Protein AF-B8ITT0-F1 (afdb_monomer_lite)

Organism: Methylobacterium nodulans (strain LMG 21967 / CNCM I-2342 / ORS 2060) (NCBI:txid460265)

Structure (mmCIF, N/CA/C/O backbone):
data_AF-B8ITT0-F1
#
_entry.id   AF-B8ITT0-F1
#
loop_
_atom_site.group_PDB
_atom_site.id
_atom_site.type_symbol
_atom_site.label_atom_id
_atom_site.label_alt_id
_atom_site.label_comp_id
_atom_site.label_asym_id
_atom_site.label_entity_id
_atom_site.label_seq_id
_atom_site.pdbx_PDB_ins_code
_atom_site.Cartn_x
_atom_site.Cartn_y
_atom_site.Cartn_z
_atom_site.occupancy
_atom_site.B_iso_or_equiv
_atom_site.auth_seq_id
_atom_site.auth_comp_id
_atom_site.auth_asym_id
_atom_site.auth_atom_i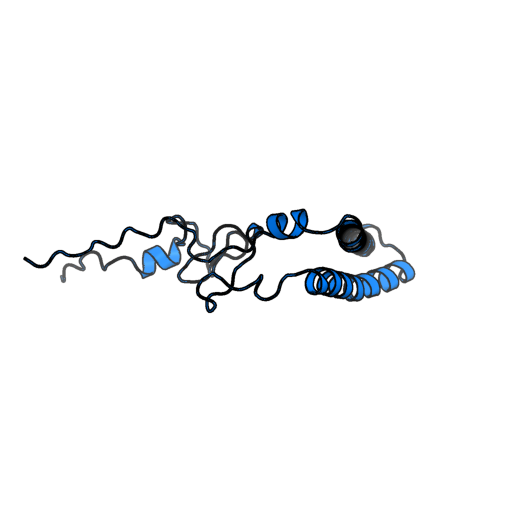d
_atom_site.pdbx_PDB_model_num
ATOM 1 N N . MET A 1 1 ? -27.520 -14.236 44.373 1.00 38.25 1 MET A N 1
ATOM 2 C CA . MET A 1 1 ? -27.948 -13.969 42.986 1.00 38.25 1 MET A CA 1
ATOM 3 C C . MET A 1 1 ? -26.777 -13.306 42.287 1.00 38.25 1 MET A C 1
ATOM 5 O O . MET A 1 1 ? -26.631 -12.097 42.361 1.00 38.25 1 MET A O 1
ATOM 9 N N . THR A 1 2 ? -25.863 -14.111 41.755 1.00 38.75 2 THR A N 1
ATOM 10 C CA . THR A 1 2 ? -24.715 -13.648 40.971 1.00 38.75 2 THR A CA 1
ATOM 11 C C . THR A 1 2 ? -25.172 -13.547 39.526 1.00 38.75 2 THR A C 1
ATOM 13 O O . THR A 1 2 ? -25.421 -14.562 38.886 1.00 38.75 2 THR A O 1
ATOM 16 N N . THR A 1 3 ? -25.374 -12.327 39.042 1.00 39.03 3 THR A N 1
ATOM 17 C CA . THR A 1 3 ? -25.569 -12.049 37.619 1.00 39.03 3 THR A CA 1
ATOM 18 C C . THR A 1 3 ? -24.252 -12.312 36.901 1.00 39.03 3 THR A C 1
ATOM 20 O O . THR A 1 3 ? -23.310 -11.532 37.024 1.00 39.03 3 THR A O 1
ATOM 23 N N . GLU A 1 4 ? -24.181 -13.435 36.189 1.00 41.62 4 GLU A N 1
ATOM 24 C CA . GLU A 1 4 ? -23.192 -13.653 35.140 1.00 41.62 4 GLU A CA 1
ATOM 25 C C . GLU A 1 4 ? -23.458 -12.629 34.036 1.00 41.62 4 GLU A C 1
ATOM 27 O O . GLU A 1 4 ? -24.452 -12.702 33.313 1.00 41.62 4 GLU A O 1
ATOM 32 N N . THR A 1 5 ? -22.580 -11.635 33.933 1.00 41.66 5 THR A N 1
ATOM 33 C CA . THR A 1 5 ? -22.490 -10.792 32.745 1.00 41.66 5 THR A CA 1
ATOM 34 C C . THR A 1 5 ? -21.985 -11.680 31.617 1.00 41.66 5 THR A C 1
ATOM 36 O O . THR A 1 5 ? -20.789 -11.936 31.498 1.00 41.66 5 THR A O 1
ATOM 39 N N . GLN A 1 6 ? -22.913 -12.193 30.816 1.00 40.72 6 GLN A N 1
ATOM 40 C CA . GLN A 1 6 ? -22.609 -12.857 29.560 1.00 40.72 6 GLN A CA 1
ATOM 41 C C . GLN A 1 6 ? -21.991 -11.794 28.644 1.00 40.72 6 GLN A C 1
ATOM 43 O O . GLN A 1 6 ? -22.682 -10.887 28.180 1.00 40.72 6 GLN A O 1
ATOM 48 N N . ALA A 1 7 ? -20.668 -11.837 28.477 1.00 43.00 7 ALA A N 1
ATOM 49 C CA . ALA A 1 7 ? -19.965 -10.967 27.548 1.00 43.00 7 ALA A CA 1
ATOM 50 C C . ALA A 1 7 ? -20.539 -11.220 26.150 1.00 43.00 7 ALA A C 1
ATOM 52 O O . ALA A 1 7 ? -20.465 -12.337 25.636 1.00 43.00 7 ALA A O 1
ATOM 53 N N . ALA A 1 8 ? -21.168 -10.200 25.565 1.00 42.62 8 ALA A N 1
ATOM 54 C CA . ALA A 1 8 ? -21.562 -10.239 24.169 1.00 42.62 8 ALA A CA 1
ATOM 55 C C . ALA A 1 8 ? -20.306 -10.540 23.342 1.00 42.62 8 ALA A C 1
ATOM 57 O O . ALA A 1 8 ? -19.290 -9.862 23.505 1.00 42.62 8 ALA A O 1
ATOM 58 N N . ALA A 1 9 ? -20.360 -11.584 22.512 1.00 45.28 9 ALA A N 1
ATOM 59 C CA . ALA A 1 9 ? -19.292 -11.886 21.572 1.00 45.28 9 ALA A CA 1
ATOM 60 C C . ALA A 1 9 ? -19.032 -10.626 20.742 1.00 45.28 9 ALA A C 1
ATOM 62 O O . ALA A 1 9 ? -19.960 -10.093 20.131 1.00 45.28 9 ALA A O 1
ATOM 63 N N . ALA A 1 10 ? -17.804 -10.111 20.797 1.00 48.09 10 ALA A N 1
ATOM 64 C CA . ALA A 1 10 ? -17.412 -8.939 20.038 1.00 48.09 10 ALA A CA 1
ATOM 65 C C . ALA A 1 10 ? -17.614 -9.246 18.549 1.00 48.09 10 ALA A C 1
ATOM 67 O O . ALA A 1 10 ? -16.914 -10.075 17.981 1.00 48.09 10 ALA A O 1
ATOM 68 N N . THR A 1 11 ? -18.608 -8.611 17.935 1.00 53.28 11 THR A N 1
ATOM 69 C CA . THR A 1 11 ? -19.039 -8.811 16.542 1.00 53.28 11 THR A CA 1
ATOM 70 C C . THR A 1 11 ? -18.114 -8.120 15.530 1.00 53.28 11 THR A C 1
ATOM 72 O O . THR A 1 11 ? -18.563 -7.630 14.498 1.00 53.28 11 THR A O 1
ATOM 75 N N . GLY A 1 12 ? -16.832 -7.990 15.868 1.00 59.75 12 GLY A N 1
ATOM 76 C CA . GLY A 1 12 ? -15.830 -7.299 15.065 1.00 59.75 12 GLY A CA 1
ATOM 77 C C . GLY A 1 12 ? -14.742 -8.251 14.572 1.00 59.75 12 GLY A C 1
ATOM 78 O O . GLY A 1 12 ? -14.588 -9.344 15.118 1.00 59.75 12 GLY A O 1
ATOM 79 N N . PRO A 1 13 ? -13.950 -7.837 13.568 1.00 70.12 13 PRO A N 1
ATOM 80 C CA . PRO A 1 13 ? -12.801 -8.616 13.131 1.00 70.12 13 PRO A CA 1
ATOM 81 C C . PRO A 1 13 ? -11.849 -8.850 14.309 1.00 70.12 13 PRO A C 1
ATOM 83 O O . PRO A 1 13 ? -11.641 -7.949 15.120 1.00 70.12 13 PRO A O 1
ATOM 86 N N . ALA A 1 14 ? -11.211 -10.023 14.360 1.00 80.31 14 ALA A N 1
ATOM 87 C CA . ALA A 1 14 ? -10.272 -10.369 15.435 1.00 80.31 14 ALA A CA 1
ATOM 88 C C . ALA A 1 14 ? -9.135 -9.359 15.639 1.00 80.31 14 ALA A C 1
ATOM 90 O O . ALA A 1 14 ? -8.586 -9.263 16.733 1.00 80.31 14 ALA A O 1
ATOM 91 N N . PHE A 1 15 ? -8.797 -8.607 14.591 1.00 89.81 15 PHE A N 1
ATOM 92 C CA . PHE A 1 15 ? -7.775 -7.573 14.624 1.00 89.81 15 PHE A CA 1
ATOM 93 C C . PHE A 1 15 ? -8.366 -6.230 14.181 1.00 89.81 15 PHE A C 1
ATOM 95 O O . PHE A 1 15 ? -9.035 -6.185 13.134 1.00 89.81 15 PHE A O 1
ATOM 102 N N . PRO A 1 16 ? -8.091 -5.135 14.919 1.00 93.12 16 PRO A N 1
ATOM 103 C CA . PRO A 1 16 ? -8.389 -3.776 14.485 1.00 93.12 16 PRO A CA 1
ATOM 104 C C . PRO A 1 16 ? -7.836 -3.501 13.085 1.00 93.12 16 PRO A C 1
ATOM 106 O O . PRO A 1 16 ? -6.738 -3.942 12.738 1.00 93.12 16 PRO A O 1
ATOM 109 N N . ARG A 1 17 ? -8.598 -2.775 12.261 1.00 93.75 17 ARG A N 1
ATOM 110 C CA . ARG A 1 17 ? -8.247 -2.540 10.856 1.00 93.75 17 ARG A CA 1
ATOM 111 C C . ARG A 1 17 ? -7.781 -1.114 10.615 1.00 93.75 17 ARG A C 1
ATOM 113 O O . ARG A 1 17 ? -8.375 -0.161 11.110 1.00 93.75 17 ARG A O 1
ATOM 120 N N . PHE A 1 18 ? -6.716 -0.990 9.833 1.00 95.81 18 PHE A N 1
ATOM 121 C CA . PHE A 1 18 ? -6.272 0.259 9.240 1.00 95.81 18 PHE A CA 1
ATOM 122 C C . PHE A 1 18 ? -6.890 0.362 7.847 1.00 95.81 18 PHE A C 1
ATOM 124 O O . PHE A 1 18 ? -6.571 -0.448 6.971 1.00 95.81 18 PHE A O 1
ATOM 131 N N . ASP A 1 19 ? -7.781 1.333 7.653 1.00 95.38 19 ASP A N 1
ATOM 132 C CA . ASP A 1 19 ? -8.319 1.647 6.335 1.00 95.38 19 ASP A CA 1
ATOM 133 C C . ASP A 1 19 ? -7.522 2.789 5.699 1.00 95.38 19 ASP A C 1
ATOM 135 O O . ASP A 1 19 ? -7.616 3.951 6.093 1.00 95.38 19 ASP A O 1
ATOM 139 N N . GLY A 1 20 ? -6.727 2.454 4.683 1.00 95.19 20 GLY A N 1
ATOM 140 C CA . GLY A 1 20 ? -5.976 3.453 3.930 1.00 95.19 20 GLY A CA 1
ATOM 141 C C . GLY A 1 20 ? -6.878 4.452 3.198 1.00 95.19 20 GLY A C 1
ATOM 142 O O . GLY A 1 20 ? -6.433 5.566 2.930 1.00 95.19 20 GLY A O 1
ATOM 143 N N . ALA A 1 21 ? -8.136 4.102 2.901 1.00 96.25 21 ALA A N 1
ATOM 144 C CA . ALA A 1 21 ? -9.081 5.024 2.277 1.00 96.25 21 ALA A CA 1
ATOM 145 C C . ALA A 1 21 ? -9.459 6.180 3.215 1.00 96.25 21 ALA A C 1
ATOM 147 O O . ALA A 1 21 ? -9.579 7.315 2.750 1.00 96.25 21 ALA A O 1
ATOM 148 N N . ASP A 1 22 ? -9.572 5.918 4.520 1.00 94.75 22 ASP A N 1
ATOM 149 C CA . ASP A 1 22 ? -9.878 6.942 5.524 1.00 94.75 22 ASP A CA 1
ATOM 150 C C . ASP A 1 22 ? -8.752 7.975 5.628 1.00 94.75 22 ASP A C 1
ATOM 152 O O . ASP A 1 22 ? -9.014 9.175 5.680 1.00 94.75 22 ASP A O 1
ATOM 156 N N . VAL A 1 23 ? -7.493 7.530 5.572 1.00 95.12 23 VAL A N 1
ATOM 157 C CA . VAL A 1 23 ? -6.341 8.444 5.484 1.00 95.12 23 VAL A CA 1
ATOM 158 C C . VAL A 1 23 ? -6.338 9.164 4.140 1.00 95.12 23 VAL A C 1
ATOM 160 O O . VAL A 1 23 ? -6.166 10.377 4.074 1.00 95.12 23 VAL A O 1
ATOM 163 N N . TRP A 1 24 ? -6.574 8.440 3.045 1.00 97.00 24 TRP A N 1
ATOM 164 C CA . TRP A 1 24 ? -6.530 9.015 1.705 1.00 97.00 24 TRP A CA 1
ATOM 165 C C . TRP A 1 24 ? -7.487 10.196 1.549 1.00 97.00 24 TRP A C 1
ATOM 167 O O . TRP A 1 24 ? -7.124 11.207 0.953 1.00 97.00 24 TRP A O 1
ATOM 177 N N . VAL A 1 25 ? -8.711 10.118 2.080 1.00 97.38 25 VAL A N 1
ATOM 178 C CA . VAL A 1 25 ? -9.681 11.213 1.923 1.00 97.38 25 VAL A CA 1
ATOM 179 C C . VAL A 1 25 ? -9.253 12.497 2.632 1.00 97.38 25 VAL A C 1
ATOM 181 O O . VAL A 1 25 ? -9.610 13.570 2.141 1.00 97.38 25 VAL A O 1
ATOM 184 N N . THR A 1 26 ? -8.449 12.414 3.698 1.00 96.81 26 THR A N 1
ATOM 185 C CA . THR A 1 26 ? -7.976 13.588 4.449 1.00 96.81 26 THR A CA 1
ATOM 186 C C . THR A 1 26 ? -6.793 14.296 3.798 1.00 96.81 26 THR A C 1
ATOM 188 O O . THR A 1 26 ? -6.544 15.455 4.121 1.00 96.81 26 THR A O 1
ATOM 191 N N . LEU A 1 27 ? -6.091 13.642 2.869 1.00 97.81 27 LEU A N 1
ATOM 192 C CA . LEU A 1 27 ? -4.935 14.225 2.187 1.00 97.81 27 LEU A CA 1
ATOM 193 C C . LEU A 1 27 ? -5.328 15.382 1.258 1.00 97.81 27 LEU A C 1
ATOM 195 O O . LEU A 1 27 ? -6.383 15.375 0.604 1.00 97.81 27 LEU A O 1
ATOM 199 N N . THR A 1 28 ? -4.429 16.349 1.133 1.00 98.31 28 THR A N 1
ATOM 200 C CA . THR A 1 28 ? -4.479 17.405 0.124 1.00 98.31 28 THR A CA 1
ATOM 201 C C . THR A 1 28 ? -4.334 16.827 -1.288 1.00 98.31 28 THR A C 1
ATOM 203 O O . THR A 1 28 ? -3.918 15.688 -1.500 1.00 98.31 28 THR A O 1
ATOM 206 N N . ASN A 1 29 ? -4.684 17.623 -2.301 1.00 98.56 29 ASN A N 1
ATOM 207 C CA . ASN A 1 29 ? -4.505 17.206 -3.694 1.00 98.56 29 ASN A CA 1
ATOM 208 C C . ASN A 1 29 ? -3.028 17.048 -4.078 1.00 98.56 29 ASN A C 1
ATOM 210 O O . ASN A 1 29 ? -2.730 16.255 -4.964 1.00 98.56 29 ASN A O 1
ATOM 214 N N . GLU A 1 30 ? -2.131 17.799 -3.437 1.00 98.50 30 GLU A N 1
ATOM 215 C CA . GLU A 1 30 ? -0.690 17.729 -3.688 1.00 98.50 30 GLU A CA 1
ATOM 216 C C . GLU A 1 30 ? -0.112 16.414 -3.153 1.00 98.50 30 GLU A C 1
ATOM 218 O O . GLU A 1 30 ? 0.463 15.656 -3.927 1.00 98.50 30 GLU A O 1
ATOM 223 N N . GLU A 1 31 ? -0.404 16.065 -1.897 1.00 98.56 31 GLU A N 1
ATOM 224 C CA . GLU A 1 31 ? 0.006 14.789 -1.283 1.00 98.56 31 GLU A CA 1
ATOM 225 C C . GLU A 1 31 ? -0.550 13.579 -2.056 1.00 98.56 31 GLU A C 1
ATOM 227 O O . GLU A 1 31 ? 0.169 12.627 -2.360 1.00 98.56 31 GLU A O 1
ATOM 232 N N . LYS A 1 32 ? -1.830 13.629 -2.460 1.00 98.62 32 LYS A N 1
ATOM 233 C CA . LYS A 1 32 ? -2.442 12.593 -3.314 1.00 98.62 32 LYS A CA 1
ATOM 234 C C . LYS A 1 32 ? -1.728 12.459 -4.655 1.00 98.62 32 LYS A C 1
ATOM 236 O O . LYS A 1 32 ? -1.558 11.343 -5.148 1.00 98.62 32 LYS A O 1
ATOM 241 N N . ALA A 1 33 ? -1.370 13.583 -5.275 1.00 98.62 33 ALA A N 1
ATOM 242 C CA . ALA A 1 33 ? -0.696 13.592 -6.565 1.00 98.62 33 ALA A CA 1
ATOM 243 C C . ALA A 1 33 ? 0.721 13.020 -6.457 1.00 98.62 33 ALA A C 1
ATOM 245 O O . ALA A 1 33 ? 1.108 12.230 -7.316 1.00 98.62 33 ALA A O 1
ATOM 246 N N . GLU A 1 34 ? 1.456 13.360 -5.399 1.00 98.62 34 GLU A N 1
ATOM 247 C CA . GLU A 1 34 ? 2.792 12.830 -5.129 1.00 98.62 34 GLU A CA 1
ATOM 248 C C . GLU A 1 34 ? 2.765 11.312 -4.911 1.00 98.62 34 GLU A C 1
ATOM 250 O O . GLU A 1 34 ? 3.381 10.566 -5.678 1.00 98.62 34 GLU A O 1
ATOM 255 N N . ILE A 1 35 ? 1.977 10.835 -3.940 1.00 98.69 35 ILE A N 1
ATOM 256 C CA . ILE A 1 35 ? 1.844 9.399 -3.644 1.00 98.69 35 ILE A CA 1
ATOM 257 C C . ILE A 1 35 ? 1.357 8.643 -4.887 1.00 98.69 35 ILE A C 1
ATOM 259 O O . ILE A 1 35 ? 1.888 7.586 -5.240 1.00 98.69 35 ILE A O 1
ATOM 263 N N . GLY A 1 36 ? 0.365 9.200 -5.588 1.00 98.50 36 GLY A N 1
ATOM 264 C CA . GLY A 1 36 ? -0.189 8.618 -6.806 1.00 98.50 36 GLY A CA 1
ATOM 265 C C . GLY A 1 36 ? 0.837 8.499 -7.935 1.00 98.50 36 GLY A C 1
ATOM 266 O O . GLY A 1 36 ? 0.892 7.458 -8.593 1.00 98.50 36 GLY A O 1
ATOM 267 N N . ALA A 1 37 ? 1.671 9.519 -8.149 1.00 98.81 37 ALA A N 1
ATOM 268 C CA . ALA A 1 37 ? 2.715 9.494 -9.170 1.00 98.81 37 ALA A CA 1
ATOM 269 C C . ALA A 1 37 ? 3.747 8.392 -8.888 1.00 98.81 37 ALA A C 1
ATOM 271 O O . ALA A 1 37 ? 4.009 7.563 -9.763 1.00 98.81 37 ALA A O 1
ATOM 272 N N . ILE A 1 38 ? 4.251 8.312 -7.650 1.00 98.81 38 ILE A N 1
ATOM 273 C CA . ILE A 1 38 ? 5.223 7.285 -7.243 1.00 98.81 38 ILE A CA 1
ATOM 274 C C . ILE A 1 38 ? 4.618 5.881 -7.394 1.00 98.81 38 ILE A C 1
ATOM 276 O O . ILE A 1 38 ? 5.251 4.980 -7.953 1.00 98.81 38 ILE A O 1
ATOM 280 N N . ALA A 1 39 ? 3.372 5.684 -6.948 1.00 98.62 39 ALA A N 1
ATOM 281 C CA . ALA A 1 39 ? 2.684 4.400 -7.052 1.00 98.62 39 ALA A CA 1
ATOM 282 C C . ALA A 1 39 ? 2.506 3.948 -8.514 1.00 98.62 39 ALA A C 1
ATOM 284 O O . ALA A 1 39 ? 2.738 2.778 -8.839 1.00 98.62 39 ALA A O 1
ATOM 285 N N . VAL A 1 40 ? 2.137 4.866 -9.416 1.00 98.75 40 VAL A N 1
ATOM 286 C CA . VAL A 1 40 ? 2.014 4.572 -10.852 1.00 98.75 40 VAL A CA 1
ATOM 287 C C . VAL A 1 40 ? 3.369 4.191 -11.449 1.00 98.75 40 VAL A C 1
ATOM 289 O O . VAL A 1 40 ? 3.457 3.171 -12.139 1.00 98.75 40 VAL A O 1
ATOM 292 N N . GLU A 1 41 ? 4.434 4.942 -11.161 1.00 98.75 41 GLU A N 1
ATOM 293 C CA . GLU A 1 41 ? 5.782 4.622 -11.646 1.00 98.75 41 GLU A CA 1
ATOM 294 C C . GLU A 1 41 ? 6.285 3.266 -11.131 1.00 98.75 41 GLU A C 1
ATOM 296 O O . GLU A 1 41 ? 6.896 2.502 -11.887 1.00 98.75 41 GLU A O 1
ATOM 301 N N . LEU A 1 42 ? 5.975 2.908 -9.881 1.00 98.62 42 LEU A N 1
ATOM 302 C CA . LEU A 1 42 ? 6.319 1.605 -9.311 1.00 98.62 42 LEU A CA 1
ATOM 303 C C . LEU A 1 42 ? 5.626 0.460 -10.065 1.00 98.62 42 LEU A C 1
ATOM 305 O O . LEU A 1 42 ? 6.267 -0.535 -10.417 1.00 98.62 42 LEU A O 1
ATOM 309 N N . VAL A 1 43 ? 4.331 0.597 -10.365 1.00 98.62 43 VAL A N 1
ATOM 310 C CA . VAL A 1 43 ? 3.582 -0.405 -11.143 1.00 98.62 43 VAL A CA 1
ATOM 311 C C . VAL A 1 43 ? 4.120 -0.513 -12.572 1.00 98.62 43 VAL A C 1
ATOM 313 O O . VAL A 1 43 ? 4.301 -1.626 -13.075 1.00 98.62 43 VAL A O 1
ATOM 316 N N . VAL A 1 44 ? 4.420 0.615 -13.223 1.00 98.44 44 VAL A N 1
ATOM 317 C CA . VAL A 1 44 ? 5.032 0.633 -14.562 1.00 98.44 44 VAL A CA 1
ATOM 318 C C . VAL A 1 44 ? 6.389 -0.068 -14.545 1.00 98.44 44 VAL A C 1
ATOM 320 O O . VAL A 1 44 ? 6.654 -0.905 -15.408 1.00 98.44 44 VAL A O 1
ATOM 323 N N . THR A 1 45 ? 7.215 0.199 -13.535 1.00 98.44 45 THR A N 1
ATOM 324 C CA . THR A 1 45 ? 8.525 -0.434 -13.363 1.00 98.44 45 THR A CA 1
ATOM 325 C C . THR A 1 45 ? 8.400 -1.950 -13.205 1.00 98.44 45 THR A C 1
ATOM 327 O O . THR A 1 45 ? 9.114 -2.691 -13.880 1.00 98.44 45 THR A O 1
ATOM 330 N N . ARG A 1 46 ? 7.457 -2.437 -12.385 1.00 98.12 46 ARG A N 1
ATOM 331 C CA . ARG A 1 46 ? 7.190 -3.881 -12.229 1.00 98.12 46 ARG A CA 1
ATOM 332 C C . ARG A 1 46 ? 6.767 -4.533 -13.547 1.00 98.12 46 ARG A C 1
ATOM 334 O O . ARG A 1 46 ? 7.264 -5.604 -13.884 1.00 98.12 46 ARG A O 1
ATOM 341 N N . ARG A 1 47 ? 5.908 -3.868 -14.328 1.00 98.00 47 ARG A N 1
ATOM 342 C CA . ARG A 1 47 ? 5.507 -4.352 -15.661 1.00 98.00 47 ARG A CA 1
ATOM 343 C C . ARG A 1 47 ? 6.675 -4.375 -16.644 1.00 98.00 47 ARG A C 1
ATOM 345 O O . ARG A 1 47 ? 6.807 -5.327 -17.404 1.00 98.00 47 ARG A O 1
ATOM 352 N N . LEU A 1 48 ? 7.532 -3.356 -16.636 1.00 97.50 48 LEU A N 1
ATOM 353 C CA . LEU A 1 48 ? 8.730 -3.343 -17.478 1.00 97.50 48 LEU A CA 1
ATOM 354 C C . LEU A 1 48 ? 9.712 -4.448 -17.081 1.00 97.50 48 LEU A C 1
ATOM 356 O O . LEU A 1 48 ? 10.255 -5.105 -17.962 1.00 97.50 48 LEU A O 1
ATOM 360 N N . TRP A 1 49 ? 9.895 -4.693 -15.783 1.00 96.56 49 TRP A N 1
ATOM 361 C CA . TRP A 1 49 ? 10.731 -5.784 -15.284 1.00 96.56 49 TRP A CA 1
ATOM 362 C C . TRP A 1 49 ? 10.229 -7.152 -15.752 1.00 96.56 49 TRP A C 1
ATOM 364 O O . TRP A 1 49 ? 11.017 -7.955 -16.232 1.00 96.56 49 TRP A O 1
ATOM 374 N N . GLN A 1 50 ? 8.918 -7.402 -15.705 1.00 96.88 50 GLN A N 1
ATOM 375 C CA . GLN A 1 50 ? 8.333 -8.629 -16.257 1.00 96.88 50 GLN A CA 1
ATOM 376 C C . GLN A 1 50 ? 8.651 -8.784 -17.754 1.00 96.88 50 GLN A C 1
ATOM 378 O O . GLN A 1 50 ? 9.124 -9.834 -18.188 1.00 96.88 50 GLN A O 1
ATOM 383 N N . ARG A 1 51 ? 8.499 -7.704 -18.530 1.00 97.62 51 ARG A N 1
ATOM 384 C CA . ARG A 1 51 ? 8.815 -7.697 -19.965 1.00 97.62 51 ARG A CA 1
ATOM 385 C C . ARG A 1 51 ? 10.296 -7.894 -20.271 1.00 97.62 51 ARG A C 1
ATOM 387 O O . ARG A 1 51 ? 10.611 -8.415 -21.331 1.00 97.62 51 ARG A O 1
ATOM 394 N N . VAL A 1 52 ? 11.215 -7.524 -19.376 1.00 96.56 52 VAL A N 1
ATOM 395 C CA . VAL A 1 52 ? 12.640 -7.865 -19.545 1.00 96.56 52 VAL A CA 1
ATOM 396 C C . VAL A 1 52 ? 12.812 -9.378 -19.695 1.00 96.56 52 VAL A C 1
ATOM 398 O O . VAL A 1 52 ? 13.556 -9.808 -20.573 1.00 96.56 52 VAL A O 1
ATOM 401 N N . TYR A 1 53 ? 12.091 -10.176 -18.903 1.00 92.56 53 TYR A N 1
ATOM 402 C CA . TYR A 1 53 ? 12.149 -11.638 -18.984 1.00 92.56 53 TYR A CA 1
ATOM 403 C C . TYR A 1 53 ? 11.320 -12.210 -20.133 1.00 92.56 53 TYR A C 1
ATOM 405 O O . TYR A 1 53 ? 11.769 -13.144 -20.790 1.00 92.56 53 TYR A O 1
ATOM 413 N N . GLU A 1 54 ? 10.124 -11.671 -20.370 1.00 97.00 54 GLU A N 1
ATOM 414 C CA . GLU A 1 54 ? 9.196 -12.208 -21.376 1.00 97.00 54 GLU A CA 1
ATOM 415 C C . GLU A 1 54 ? 9.580 -11.817 -22.809 1.00 97.00 54 GLU A C 1
ATOM 417 O O . GLU A 1 54 ? 9.573 -12.663 -23.702 1.00 97.00 54 GLU A O 1
ATOM 422 N N . ASP A 1 55 ? 9.959 -10.555 -23.023 1.00 97.31 55 ASP A N 1
ATOM 423 C CA . ASP A 1 55 ? 10.243 -9.986 -24.347 1.00 97.31 55 ASP A CA 1
ATOM 424 C C . ASP A 1 55 ? 11.751 -9.935 -24.662 1.00 97.31 55 ASP A C 1
ATOM 426 O O . ASP A 1 55 ? 12.135 -9.558 -25.771 1.00 97.31 55 ASP A O 1
ATOM 430 N N . GLY A 1 56 ? 12.622 -10.257 -23.697 1.00 96.06 56 GLY A N 1
ATOM 431 C CA . GLY A 1 56 ? 14.076 -10.171 -23.865 1.00 96.06 56 GLY A CA 1
ATOM 432 C C . GLY A 1 56 ? 14.574 -8.738 -24.086 1.00 96.06 56 GLY A C 1
ATOM 433 O O . GLY A 1 56 ? 15.385 -8.490 -24.981 1.00 96.06 56 GLY A O 1
ATOM 434 N N . LEU A 1 57 ? 14.060 -7.774 -23.310 1.00 95.81 57 LEU A N 1
ATOM 435 C CA . LEU A 1 57 ? 14.502 -6.376 -23.400 1.00 95.81 57 LEU A CA 1
ATOM 436 C C . LEU A 1 57 ? 15.989 -6.233 -23.039 1.00 95.81 57 LEU A C 1
ATOM 438 O O . LEU A 1 57 ? 16.566 -7.064 -22.345 1.00 95.81 57 LEU A O 1
ATOM 442 N N . SER A 1 58 ? 16.609 -5.146 -23.502 1.00 97.31 58 SER A N 1
ATOM 443 C CA . SER A 1 58 ? 18.052 -4.943 -23.351 1.00 97.31 58 SER A CA 1
ATOM 444 C C . SER A 1 58 ? 18.507 -4.826 -21.891 1.00 97.31 58 SER A C 1
ATOM 446 O O . SER A 1 58 ? 17.791 -4.301 -21.035 1.00 97.31 58 SER A O 1
ATOM 448 N N . ASP A 1 59 ? 19.768 -5.188 -21.640 1.00 96.81 59 ASP A N 1
ATOM 449 C CA . ASP A 1 59 ? 20.433 -5.067 -20.333 1.00 96.81 59 ASP A CA 1
ATOM 450 C C . ASP A 1 59 ? 20.383 -3.642 -19.755 1.00 96.81 59 ASP A C 1
ATOM 452 O O . ASP A 1 59 ? 20.3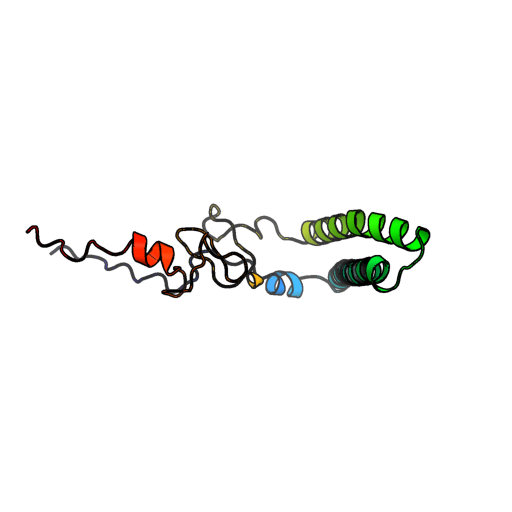83 -3.449 -18.539 1.00 96.81 59 ASP A O 1
ATOM 456 N N . ILE A 1 60 ? 20.319 -2.620 -20.618 1.00 98.19 60 ILE A N 1
ATOM 457 C CA . ILE A 1 60 ? 20.162 -1.218 -20.201 1.00 98.19 60 ILE A CA 1
ATOM 458 C C . ILE A 1 60 ? 18.812 -1.027 -19.502 1.00 98.19 60 ILE A C 1
ATOM 460 O O . ILE A 1 60 ? 18.758 -0.445 -18.417 1.00 98.19 60 ILE A O 1
ATOM 464 N N . ILE A 1 61 ? 17.733 -1.539 -20.100 1.00 97.75 61 ILE A N 1
ATOM 465 C CA . ILE A 1 61 ? 16.389 -1.472 -19.519 1.00 97.75 61 ILE A CA 1
ATOM 466 C C . ILE A 1 61 ? 16.310 -2.346 -18.271 1.00 97.75 61 ILE A C 1
ATOM 468 O O . ILE A 1 61 ? 15.771 -1.894 -17.261 1.00 97.75 61 ILE A O 1
ATOM 472 N N . GLN A 1 62 ? 16.903 -3.543 -18.292 1.00 97.69 62 GLN A N 1
ATOM 473 C CA . GLN A 1 62 ? 16.994 -4.398 -17.108 1.00 97.69 62 GLN A CA 1
ATOM 474 C C . GLN A 1 62 ? 17.673 -3.672 -15.944 1.00 97.69 62 GLN A C 1
ATOM 476 O O . GLN A 1 62 ? 17.122 -3.590 -14.851 1.00 97.69 62 GLN A O 1
ATOM 481 N N . ARG A 1 63 ? 18.849 -3.080 -16.165 1.00 98.19 63 ARG A N 1
ATOM 482 C CA . ARG A 1 63 ? 19.580 -2.378 -15.106 1.00 98.19 63 ARG A CA 1
ATOM 483 C C . ARG A 1 63 ? 18.793 -1.188 -14.553 1.00 98.19 63 ARG A C 1
ATOM 485 O O . ARG A 1 63 ? 18.751 -1.009 -13.338 1.00 98.19 63 ARG A O 1
ATOM 492 N N . ALA A 1 64 ? 18.177 -0.388 -15.424 1.00 98.31 64 ALA A N 1
ATOM 493 C CA . ALA A 1 64 ? 17.388 0.772 -15.012 1.00 98.31 64 ALA A CA 1
ATOM 494 C C . ALA A 1 64 ? 16.148 0.370 -14.197 1.00 98.31 64 ALA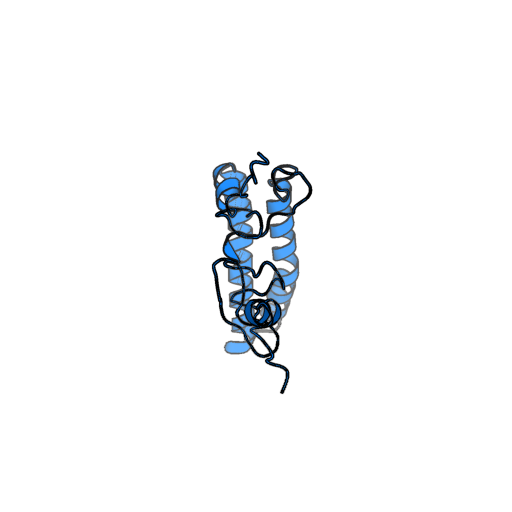 A C 1
ATOM 496 O O . ALA A 1 64 ? 15.907 0.918 -13.123 1.00 98.31 64 ALA A O 1
ATOM 497 N N . THR A 1 65 ? 15.395 -0.626 -14.667 1.00 97.75 65 THR A N 1
ATOM 498 C CA . THR A 1 65 ? 14.200 -1.123 -13.966 1.00 97.75 65 THR A CA 1
ATOM 499 C C . THR A 1 65 ? 14.555 -1.805 -12.647 1.00 97.75 65 THR A C 1
ATOM 501 O O . THR A 1 65 ? 13.872 -1.579 -11.654 1.00 97.75 65 THR A O 1
ATOM 504 N N . GLY A 1 66 ? 15.668 -2.542 -12.586 1.00 97.50 66 GLY A N 1
ATOM 505 C CA . GLY A 1 66 ? 16.179 -3.117 -11.341 1.00 97.50 66 GLY A CA 1
ATOM 506 C C . GLY A 1 66 ? 16.503 -2.056 -10.283 1.00 97.50 66 GLY A C 1
ATOM 507 O O . GLY A 1 66 ? 16.131 -2.217 -9.124 1.00 97.50 66 GLY A O 1
ATOM 508 N N . ALA A 1 67 ? 17.132 -0.943 -10.675 1.00 98.38 67 ALA A N 1
ATOM 509 C CA . ALA A 1 67 ? 17.379 0.174 -9.762 1.00 98.38 67 ALA A CA 1
ATOM 510 C C . ALA A 1 67 ? 16.071 0.839 -9.296 1.00 98.38 67 ALA A C 1
ATOM 512 O O . ALA A 1 67 ? 15.898 1.101 -8.106 1.00 98.38 67 ALA A O 1
ATOM 513 N N . ALA A 1 68 ? 15.125 1.058 -10.213 1.00 98.50 68 ALA A N 1
ATOM 514 C CA . ALA A 1 68 ? 13.825 1.643 -9.889 1.00 98.50 68 ALA A CA 1
ATOM 515 C C . ALA A 1 68 ? 12.990 0.753 -8.948 1.00 98.50 68 ALA A C 1
ATOM 517 O O . ALA A 1 68 ? 12.329 1.275 -8.054 1.00 98.50 68 ALA A O 1
ATOM 518 N N . LEU A 1 69 ? 13.072 -0.580 -9.068 1.00 97.94 69 LEU A N 1
ATOM 519 C CA . LEU A 1 69 ? 12.409 -1.516 -8.147 1.00 97.94 69 LEU A CA 1
ATOM 520 C C . LEU A 1 69 ? 12.929 -1.440 -6.707 1.00 97.94 69 LEU A C 1
ATOM 522 O O . LEU A 1 69 ? 12.210 -1.852 -5.803 1.00 97.94 69 LEU A O 1
ATOM 526 N N . GLN A 1 70 ? 14.149 -0.944 -6.491 1.00 97.44 70 GLN A N 1
ATOM 527 C CA . GLN A 1 70 ? 14.693 -0.705 -5.151 1.00 97.44 70 GLN A CA 1
ATOM 528 C C . GLN A 1 70 ? 14.334 0.695 -4.641 1.00 97.44 70 GLN A C 1
ATOM 530 O O . GLN A 1 70 ? 13.987 0.857 -3.477 1.00 97.44 70 GLN A O 1
ATOM 535 N N . LEU A 1 71 ? 14.398 1.706 -5.515 1.00 98.44 71 LEU A N 1
ATOM 536 C CA . LEU A 1 71 ? 14.184 3.104 -5.142 1.00 98.44 71 LEU A CA 1
ATOM 537 C C . LEU A 1 71 ? 12.709 3.445 -4.890 1.00 98.44 71 LEU A C 1
ATOM 539 O O . LEU A 1 71 ? 12.382 4.051 -3.875 1.00 98.44 71 LEU A O 1
ATOM 543 N N . LEU A 1 72 ? 11.818 3.090 -5.818 1.00 98.56 72 LEU A N 1
ATOM 544 C CA . LEU A 1 72 ? 10.430 3.559 -5.795 1.00 98.56 72 LEU A CA 1
ATOM 545 C C . LEU A 1 72 ? 9.621 3.063 -4.583 1.00 98.56 72 LEU A C 1
ATOM 547 O O . LEU A 1 72 ? 8.843 3.862 -4.068 1.00 98.56 72 LEU A O 1
ATOM 551 N N . PRO A 1 73 ? 9.789 1.822 -4.072 1.00 98.62 73 PRO A N 1
ATOM 552 C CA . PRO A 1 73 ? 9.147 1.424 -2.819 1.00 98.62 73 PRO A CA 1
ATOM 553 C C . PRO A 1 73 ? 9.568 2.304 -1.643 1.00 98.62 73 PRO A C 1
ATOM 555 O O . PRO A 1 73 ? 8.713 2.736 -0.888 1.00 98.62 73 PRO A O 1
ATOM 558 N N . HIS A 1 74 ? 10.855 2.650 -1.540 1.00 98.31 74 HIS A N 1
ATOM 559 C CA . HIS A 1 74 ? 11.342 3.513 -0.465 1.00 98.31 74 HIS A CA 1
ATOM 560 C C . HIS A 1 74 ? 10.750 4.926 -0.542 1.00 98.31 74 HIS A C 1
ATOM 562 O O . HIS A 1 74 ? 10.343 5.474 0.478 1.00 98.31 74 HIS A O 1
ATOM 568 N N . LEU A 1 75 ? 10.661 5.497 -1.748 1.00 98.62 75 LEU A N 1
ATOM 569 C CA . LEU A 1 75 ? 10.022 6.801 -1.946 1.00 98.62 75 LEU A CA 1
ATOM 570 C C . LEU A 1 75 ? 8.528 6.759 -1.615 1.00 98.62 75 LEU A C 1
ATOM 572 O O . LEU A 1 75 ? 8.013 7.700 -1.021 1.00 98.62 75 LEU A O 1
ATOM 576 N N . LEU A 1 76 ? 7.842 5.670 -1.973 1.00 98.62 76 LEU A N 1
ATOM 577 C CA . LEU A 1 76 ? 6.430 5.493 -1.647 1.00 98.62 76 LEU A CA 1
ATOM 578 C C . LEU A 1 76 ? 6.225 5.367 -0.135 1.00 98.62 76 LEU A C 1
ATOM 580 O O . LEU A 1 76 ? 5.357 6.039 0.413 1.00 98.62 76 LEU A O 1
ATOM 584 N N . ASP A 1 77 ? 7.041 4.545 0.527 1.00 98.12 77 ASP A N 1
ATOM 585 C CA . ASP A 1 77 ? 7.002 4.358 1.977 1.00 98.12 77 ASP A CA 1
ATOM 586 C C . ASP A 1 77 ? 7.237 5.686 2.700 1.00 98.12 77 ASP A C 1
ATOM 588 O O . ASP A 1 77 ? 6.507 6.010 3.636 1.00 98.12 77 ASP A O 1
ATOM 592 N N . GLN A 1 78 ? 8.210 6.482 2.245 1.00 98.38 78 GLN A N 1
ATOM 593 C CA . GLN A 1 78 ? 8.490 7.798 2.811 1.00 98.38 78 GLN A CA 1
A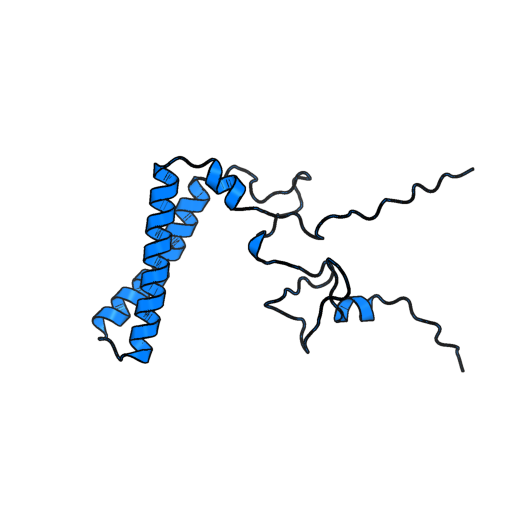TOM 594 C C . GLN A 1 78 ? 7.316 8.765 2.604 1.00 98.38 78 GLN A C 1
ATOM 596 O O . GLN A 1 78 ? 6.816 9.313 3.581 1.00 98.38 78 GLN A O 1
ATOM 601 N N . ALA A 1 79 ? 6.828 8.925 1.369 1.00 98.25 79 ALA A N 1
ATOM 602 C CA . ALA A 1 79 ? 5.736 9.851 1.062 1.00 98.25 79 ALA A CA 1
ATOM 603 C C . ALA A 1 79 ? 4.447 9.518 1.833 1.00 98.25 79 ALA A C 1
ATOM 605 O O . ALA A 1 79 ? 3.736 10.413 2.277 1.00 98.25 79 ALA A O 1
ATOM 606 N N . VAL A 1 80 ? 4.149 8.227 2.025 1.00 97.69 80 VAL A N 1
ATOM 607 C CA . VAL A 1 80 ? 3.019 7.793 2.858 1.00 97.69 80 VAL A CA 1
ATOM 608 C C . VAL A 1 80 ? 3.299 8.044 4.342 1.00 97.69 80 VAL A C 1
ATOM 610 O O . VAL A 1 80 ? 2.415 8.521 5.046 1.00 97.69 80 VAL A O 1
ATOM 613 N N . SER A 1 81 ? 4.510 7.759 4.826 1.00 96.62 81 SER A N 1
ATOM 614 C CA . SER A 1 81 ? 4.876 7.971 6.235 1.00 96.62 81 SER A CA 1
ATOM 615 C C . SER A 1 81 ? 4.804 9.440 6.644 1.00 96.62 81 SER A C 1
ATOM 617 O O . SER A 1 81 ? 4.340 9.733 7.740 1.00 96.62 81 SER A O 1
ATOM 619 N N . ASP A 1 82 ? 5.200 10.352 5.756 1.00 97.19 82 ASP A N 1
ATOM 620 C CA . ASP A 1 82 ? 5.206 11.795 6.016 1.00 97.19 82 ASP A CA 1
ATOM 621 C C . ASP A 1 82 ? 3.789 12.373 6.206 1.00 97.19 82 ASP A C 1
ATOM 623 O O . ASP A 1 82 ? 3.627 13.407 6.856 1.00 97.19 82 ASP A O 1
ATOM 627 N N . VAL A 1 83 ? 2.759 11.703 5.674 1.00 96.69 83 VAL A N 1
ATOM 628 C CA . VAL A 1 83 ? 1.353 12.141 5.765 1.00 96.69 83 VAL A CA 1
ATOM 629 C C . VAL A 1 83 ? 0.502 11.301 6.718 1.00 96.69 83 VAL A C 1
ATOM 631 O O . VAL A 1 83 ? -0.664 11.628 6.960 1.00 96.69 83 VAL A O 1
ATOM 634 N N . LEU A 1 84 ? 1.038 10.197 7.246 1.00 95.75 84 LEU A N 1
ATOM 635 C CA . LEU A 1 84 ? 0.317 9.371 8.208 1.00 95.75 84 LEU A CA 1
ATOM 636 C C . LEU A 1 84 ? 0.212 10.110 9.550 1.00 95.75 84 LEU A C 1
ATOM 638 O O . LEU A 1 84 ? 1.223 10.578 10.071 1.00 95.75 84 LEU A O 1
ATOM 642 N N . PRO A 1 85 ? -0.988 10.201 10.152 1.00 92.12 85 PRO A N 1
ATOM 643 C CA . PRO A 1 85 ? -1.113 10.804 11.469 1.00 92.12 85 PRO A CA 1
ATOM 644 C C . PRO A 1 85 ? -0.394 9.964 12.531 1.00 92.12 85 PRO A C 1
ATOM 646 O O . PRO A 1 85 ? -0.338 8.734 12.446 1.00 92.12 85 PRO A O 1
ATOM 649 N N . ASP A 1 86 ? 0.105 10.624 13.577 1.00 91.00 86 ASP A N 1
ATOM 650 C CA . ASP A 1 86 ? 0.695 9.936 14.725 1.00 91.00 86 ASP A CA 1
ATOM 651 C C . ASP A 1 86 ? -0.293 8.916 15.307 1.00 91.00 86 ASP A C 1
ATOM 653 O O . ASP A 1 86 ? -1.469 9.211 15.534 1.00 91.00 86 ASP A O 1
ATOM 657 N N . GLY A 1 87 ? 0.185 7.693 15.539 1.00 90.81 87 GLY A N 1
ATOM 658 C CA . GLY A 1 87 ? -0.651 6.608 16.049 1.00 90.81 87 GLY A CA 1
ATOM 659 C C . GLY A 1 87 ? -1.666 6.056 15.041 1.00 90.81 87 GLY A C 1
ATOM 660 O O . GLY A 1 87 ? -2.534 5.289 15.443 1.00 90.81 87 GLY A O 1
ATOM 661 N N . ALA A 1 88 ? -1.568 6.375 13.741 1.00 92.19 88 ALA A N 1
ATOM 662 C CA . ALA A 1 88 ? -2.441 5.810 12.699 1.00 92.19 88 ALA A CA 1
ATOM 663 C C . ALA A 1 88 ? -2.494 4.274 12.706 1.00 92.19 88 ALA A C 1
ATOM 665 O O . ALA A 1 88 ? -3.498 3.677 12.314 1.00 92.19 88 ALA A O 1
ATOM 666 N N . LEU A 1 89 ? -1.400 3.645 13.136 1.00 93.75 89 LEU A N 1
ATOM 667 C CA . LEU A 1 89 ? -1.258 2.197 13.218 1.00 93.75 89 LEU A CA 1
ATOM 668 C C . LEU A 1 89 ? -1.713 1.621 14.562 1.00 93.75 89 LEU A C 1
ATOM 670 O O . LEU A 1 89 ? -1.730 0.406 14.697 1.00 93.75 89 LEU A O 1
ATOM 674 N N . GLU A 1 90 ? -2.117 2.444 15.527 1.00 94.25 90 GLU A N 1
ATOM 675 C CA . GLU A 1 90 ? -2.538 1.997 16.855 1.00 94.25 90 GLU A CA 1
ATOM 676 C C . GLU A 1 90 ? -4.068 1.938 16.960 1.00 94.25 90 GLU A C 1
ATOM 678 O O . GLU A 1 90 ? -4.805 2.790 16.449 1.00 94.25 90 GLU A O 1
ATOM 683 N N . ALA A 1 91 ? -4.592 0.902 17.609 1.00 91.94 91 ALA A N 1
ATOM 684 C CA . ALA A 1 91 ? -6.005 0.823 17.960 1.00 91.94 91 ALA A CA 1
ATOM 685 C C . ALA A 1 91 ? -6.360 1.805 19.093 1.00 91.94 91 ALA A C 1
ATOM 687 O O . ALA A 1 91 ? -5.505 2.479 19.662 1.00 91.94 91 ALA A O 1
ATOM 688 N N . GLU A 1 92 ? -7.651 1.896 19.428 1.00 88.81 92 GLU A N 1
ATOM 689 C CA . GLU A 1 92 ? -8.143 2.802 20.481 1.00 88.81 92 GLU A CA 1
ATOM 690 C C . GLU A 1 92 ? -7.555 2.503 21.869 1.00 88.81 92 GLU A C 1
ATOM 692 O O . GLU A 1 92 ? -7.492 3.389 22.718 1.00 88.81 92 GLU A O 1
ATOM 697 N N . ASP A 1 93 ? -7.109 1.266 22.099 1.00 88.19 93 ASP A N 1
ATOM 698 C CA . ASP A 1 93 ? -6.453 0.854 23.340 1.00 88.19 93 ASP A CA 1
ATOM 699 C C . ASP A 1 93 ? -4.987 1.321 23.446 1.00 88.19 93 ASP A C 1
ATOM 701 O O . ASP A 1 93 ? -4.394 1.206 24.519 1.00 88.19 93 ASP A O 1
ATOM 705 N N . GLY A 1 94 ? -4.406 1.852 22.361 1.00 87.12 94 GLY A N 1
ATOM 706 C CA . GLY A 1 94 ? -3.015 2.307 22.286 1.00 87.12 94 GLY A CA 1
ATOM 707 C C . GLY A 1 94 ? -1.967 1.197 22.422 1.00 87.12 94 GLY A C 1
ATOM 708 O O . GLY A 1 94 ? -0.800 1.502 22.663 1.00 87.12 94 GLY A O 1
ATOM 709 N N . VAL A 1 95 ? -2.374 -0.072 22.332 1.00 85.81 95 VAL A N 1
ATOM 710 C CA . VAL A 1 95 ? -1.496 -1.245 22.494 1.00 85.81 95 VAL A CA 1
ATOM 711 C C . VAL A 1 95 ? -1.605 -2.189 21.302 1.00 85.81 95 VAL A C 1
ATOM 713 O O . VAL A 1 95 ? -0.616 -2.813 20.918 1.00 85.81 95 VAL A O 1
ATOM 716 N N . THR A 1 96 ? -2.801 -2.334 20.735 1.00 89.00 96 THR A N 1
ATOM 717 C CA . THR A 1 96 ? -3.051 -3.279 19.654 1.00 89.00 96 THR A CA 1
ATOM 718 C C . THR A 1 96 ? -2.761 -2.620 18.305 1.00 89.00 96 THR A C 1
ATOM 720 O O . THR A 1 96 ? -3.435 -1.649 17.952 1.00 89.00 96 THR A O 1
ATOM 723 N N . PRO A 1 97 ? -1.831 -3.155 17.495 1.00 93.19 97 PRO A N 1
ATOM 724 C CA . PRO A 1 97 ? -1.584 -2.614 16.171 1.00 93.19 97 PRO A CA 1
ATOM 725 C C . PRO A 1 97 ? -2.754 -2.921 15.233 1.00 93.19 97 PRO A C 1
ATOM 727 O O . PRO A 1 97 ? -3.366 -3.994 15.271 1.00 93.19 97 PRO A O 1
ATOM 730 N N . ARG A 1 98 ? -3.039 -1.980 14.339 1.00 94.75 98 ARG A N 1
ATOM 731 C CA . ARG A 1 98 ? -3.995 -2.140 13.250 1.00 94.75 98 ARG A CA 1
ATOM 732 C C . ARG A 1 98 ? -3.339 -2.852 12.075 1.00 94.75 98 ARG A C 1
ATOM 734 O O . ARG A 1 98 ? -2.228 -2.522 11.668 1.00 94.75 98 ARG A O 1
ATOM 741 N N . VAL A 1 99 ? -4.068 -3.780 11.469 1.00 94.38 99 VAL A N 1
ATOM 742 C CA . VAL A 1 99 ? -3.644 -4.475 10.244 1.00 94.38 99 VAL A CA 1
ATOM 743 C C . VAL A 1 99 ? -4.362 -3.905 9.017 1.00 94.38 99 VAL A C 1
ATOM 745 O O . VAL A 1 99 ? -5.508 -3.463 9.147 1.00 94.38 99 VAL A O 1
ATOM 748 N N . PRO A 1 100 ? -3.755 -3.923 7.813 1.00 94.19 100 PRO A N 1
ATOM 749 C CA . PRO A 1 100 ? -4.395 -3.389 6.612 1.00 94.19 100 PRO A CA 1
ATOM 750 C C . PRO A 1 100 ? -5.773 -4.012 6.347 1.00 94.19 100 PRO A C 1
ATOM 752 O O . PRO A 1 100 ? -5.936 -5.237 6.379 1.00 94.19 100 PRO A O 1
ATOM 755 N N . SER A 1 101 ? -6.768 -3.176 6.048 1.00 93.62 101 SER A N 1
ATOM 756 C CA . SER A 1 101 ? -8.134 -3.616 5.725 1.00 93.62 101 SER A CA 1
ATOM 757 C C . SER A 1 101 ? -8.183 -4.515 4.483 1.00 93.62 101 SER A C 1
ATOM 759 O O . SER A 1 101 ? -8.954 -5.472 4.439 1.00 93.62 101 SER A O 1
ATOM 761 N N . LEU A 1 102 ? -7.300 -4.272 3.508 1.00 93.00 102 LEU A N 1
ATOM 762 C CA . LEU A 1 102 ? -7.230 -5.027 2.252 1.00 93.00 102 LEU A CA 1
ATOM 763 C C . LEU A 1 102 ? -6.668 -6.451 2.389 1.00 93.00 102 LEU A C 1
ATOM 765 O O . LEU A 1 102 ? -6.792 -7.226 1.446 1.00 93.00 102 LEU A O 1
ATOM 769 N N . LEU A 1 103 ? -6.078 -6.820 3.534 1.00 91.19 103 LEU A N 1
ATOM 770 C CA . LEU A 1 103 ? -5.545 -8.174 3.752 1.00 91.19 103 LEU A CA 1
ATOM 771 C C . LEU A 1 103 ? -6.658 -9.235 3.900 1.00 91.19 103 LEU A C 1
ATOM 773 O O . LEU A 1 103 ? -6.398 -10.430 3.790 1.00 91.19 103 LEU A O 1
ATOM 777 N N . GLY A 1 104 ? -7.906 -8.810 4.135 1.00 89.44 104 GLY A N 1
ATOM 778 C CA . GLY A 1 104 ? -9.048 -9.710 4.293 1.00 89.44 104 GLY A CA 1
ATOM 779 C C . GLY A 1 104 ? -9.073 -10.429 5.647 1.00 89.44 104 GLY A C 1
ATOM 780 O O . GLY A 1 104 ? -8.625 -9.891 6.667 1.00 89.44 104 GLY A O 1
ATOM 781 N N . GLY A 1 105 ? -9.657 -11.631 5.671 1.00 90.88 105 GLY A N 1
ATOM 782 C CA . GLY A 1 105 ? -9.787 -12.457 6.876 1.00 90.88 105 GLY A CA 1
ATOM 783 C C . GLY A 1 105 ? -8.431 -12.890 7.436 1.00 90.88 105 GLY A C 1
ATOM 784 O O . GLY A 1 105 ? -7.533 -13.262 6.682 1.00 90.88 105 GLY A O 1
ATOM 785 N N . ILE A 1 106 ? -8.292 -12.841 8.762 1.00 94.88 106 ILE A N 1
ATOM 786 C CA . ILE A 1 106 ? -7.092 -13.273 9.490 1.00 94.88 106 ILE A CA 1
ATOM 787 C C . ILE A 1 106 ? -7.554 -14.166 10.635 1.00 94.88 106 ILE A C 1
ATOM 789 O O . ILE A 1 106 ? -8.455 -13.784 11.384 1.00 94.88 106 ILE A O 1
ATOM 793 N N . CYS A 1 107 ? -6.957 -15.349 10.772 1.00 95.31 107 CYS A N 1
ATOM 794 C CA . CYS A 1 107 ? -7.288 -16.225 11.884 1.00 95.31 107 CYS A CA 1
ATOM 795 C C . CYS A 1 107 ? -6.756 -15.631 13.191 1.00 95.31 107 CYS A C 1
ATOM 797 O O . CYS A 1 107 ? -5.557 -15.386 13.309 1.00 95.31 107 CYS A O 1
ATOM 799 N N . ARG A 1 108 ? -7.629 -15.458 14.187 1.00 94.56 108 ARG A N 1
ATOM 800 C CA . ARG A 1 108 ? -7.277 -14.947 15.518 1.00 94.56 108 ARG A CA 1
ATOM 801 C C . ARG A 1 108 ? -6.212 -15.775 16.242 1.00 94.56 108 ARG A C 1
ATOM 803 O O . ARG A 1 108 ? -5.513 -15.238 17.090 1.00 94.56 108 ARG A O 1
ATOM 810 N N . ASP A 1 109 ? -6.104 -17.065 15.914 1.00 94.81 109 ASP A N 1
ATOM 811 C CA . ASP A 1 109 ? -5.249 -18.013 16.634 1.00 94.81 109 ASP A CA 1
ATOM 812 C C . ASP A 1 109 ? -3.866 -18.162 15.982 1.00 94.81 109 ASP A C 1
ATOM 814 O O . ASP A 1 109 ? -2.855 -18.193 16.678 1.00 94.81 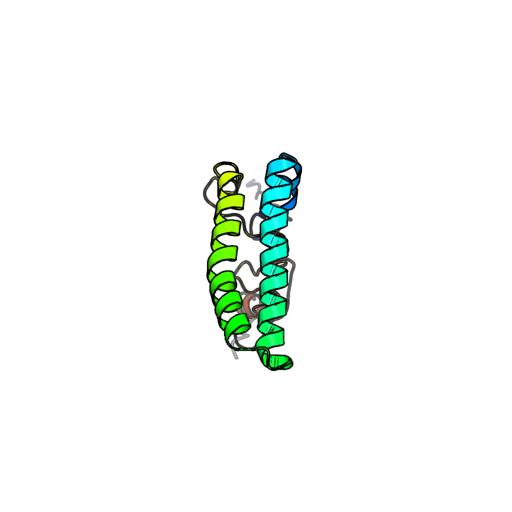109 ASP A O 1
ATOM 818 N N . CYS A 1 110 ? -3.801 -18.254 14.647 1.00 94.81 110 CYS A N 1
ATOM 819 C CA . CYS A 1 110 ? -2.550 -18.533 13.928 1.00 94.81 110 CYS A CA 1
ATOM 820 C C . CYS A 1 110 ? -2.125 -17.452 12.927 1.00 94.81 110 CYS A C 1
ATOM 822 O O . CYS A 1 110 ? -1.058 -17.573 12.332 1.00 94.81 110 CYS A O 1
ATOM 824 N N . GLY A 1 111 ? -2.943 -16.421 12.705 1.00 94.62 111 GLY A N 1
ATOM 825 C CA . GLY A 1 111 ? -2.631 -15.334 11.778 1.00 94.62 111 GLY A CA 1
ATOM 826 C C . GLY A 1 111 ? -2.711 -15.694 10.291 1.00 94.62 111 GLY A C 1
ATOM 827 O O . GLY A 1 111 ? -2.432 -14.829 9.465 1.00 94.62 111 GLY A O 1
ATOM 828 N N . CYS A 1 112 ? -3.101 -16.924 9.924 1.00 96.00 112 CYS A N 1
ATOM 829 C CA . CYS A 1 112 ? -3.224 -17.302 8.515 1.00 96.00 112 CYS A CA 1
ATOM 830 C C . CYS A 1 112 ? -4.236 -16.407 7.788 1.00 96.00 112 CYS A C 1
ATOM 832 O O . CYS A 1 112 ? -5.229 -15.961 8.377 1.00 96.00 112 CYS A O 1
ATOM 834 N N . THR A 1 113 ? -4.003 -16.192 6.497 1.00 94.50 113 THR A N 1
ATOM 835 C CA . THR A 1 113 ? -4.848 -15.359 5.632 1.00 94.50 113 THR A CA 1
ATOM 836 C C . THR A 1 113 ? -5.345 -16.165 4.435 1.00 94.50 113 THR A C 1
ATOM 838 O O . THR A 1 113 ? -4.986 -17.328 4.258 1.00 94.50 113 THR A O 1
ATOM 841 N N . GLN A 1 114 ? -6.174 -15.554 3.588 1.00 88.69 114 GLN A N 1
ATOM 842 C CA . GLN A 1 114 ? -6.595 -16.184 2.334 1.00 88.69 114 GLN A CA 1
ATOM 843 C C . GLN A 1 114 ? -5.418 -16.459 1.379 1.00 88.69 114 GLN A C 1
ATOM 845 O O . GLN A 1 114 ? -5.464 -17.433 0.631 1.00 88.69 114 GLN A O 1
ATOM 850 N N . GLU A 1 115 ? -4.371 -15.634 1.432 1.00 91.56 115 GLU A N 1
ATOM 851 C CA . GLU A 1 115 ? -3.188 -15.736 0.566 1.00 91.56 115 GLU A CA 1
ATOM 852 C C . GLU A 1 115 ? -2.020 -16.484 1.236 1.00 91.56 115 GLU A C 1
ATOM 854 O O . GLU A 1 115 ? -1.016 -16.773 0.590 1.00 91.56 115 GLU A O 1
ATOM 859 N N . ASP A 1 116 ? -2.151 -16.820 2.525 1.00 95.19 116 ASP A N 1
ATOM 860 C CA . ASP A 1 116 ? -1.142 -17.529 3.318 1.00 95.19 116 ASP A CA 1
ATOM 861 C C . ASP A 1 116 ? -1.824 -18.485 4.305 1.00 95.19 116 ASP A C 1
ATOM 863 O O . ASP A 1 116 ? -2.066 -18.165 5.474 1.00 95.19 116 ASP A O 1
ATOM 867 N N . ALA A 1 117 ? -2.234 -19.644 3.786 1.00 95.62 117 ALA A N 1
ATOM 868 C CA . ALA A 1 117 ? -2.898 -20.684 4.562 1.00 95.62 117 ALA A CA 1
ATOM 869 C C . ALA A 1 117 ? -1.912 -21.424 5.483 1.00 95.62 117 ALA A C 1
ATOM 871 O O . ALA A 1 117 ? -0.714 -21.500 5.215 1.00 95.62 117 ALA A O 1
ATOM 872 N N . CYS A 1 118 ? -2.430 -22.060 6.541 1.00 96.62 118 CYS A N 1
ATOM 873 C CA . CYS A 1 118 ? -1.625 -22.923 7.407 1.00 96.62 118 CYS A CA 1
ATOM 874 C C . CYS A 1 118 ? -0.867 -24.007 6.609 1.00 96.62 118 CYS A C 1
ATOM 876 O O . CYS A 1 118 ? -1.350 -24.449 5.559 1.00 96.62 118 CYS A O 1
ATOM 878 N N . PRO A 1 119 ? 0.262 -24.532 7.127 1.00 94.69 119 PRO A N 1
ATOM 879 C CA . PRO A 1 119 ? 0.918 -25.700 6.544 1.00 94.69 119 PRO A CA 1
ATOM 880 C C . PRO A 1 119 ? -0.066 -26.865 6.361 1.00 94.69 119 PRO A C 1
ATOM 882 O O . PRO A 1 119 ? -0.741 -27.271 7.303 1.00 94.69 119 PRO A O 1
ATOM 885 N N . GLY A 1 120 ? -0.156 -27.399 5.140 1.00 93.25 120 GLY A N 1
ATOM 886 C CA . GLY A 1 120 ? -1.141 -28.431 4.781 1.00 93.25 120 GLY A CA 1
ATOM 887 C C . GLY A 1 120 ? -2.495 -27.894 4.297 1.00 93.25 120 GLY A C 1
ATOM 888 O O . GLY A 1 120 ? -3.332 -28.681 3.861 1.00 93.25 120 GLY A O 1
ATOM 889 N N . GLY A 1 121 ? -2.678 -26.573 4.296 1.00 95.06 121 GLY A N 1
ATOM 890 C CA . GLY A 1 121 ? -3.897 -25.892 3.880 1.00 95.06 121 GLY A CA 1
ATOM 891 C C . GLY A 1 121 ? -4.946 -25.813 4.991 1.00 95.06 121 GLY A C 1
ATOM 892 O O . GLY A 1 121 ? -5.069 -26.695 5.838 1.00 95.06 121 GLY A O 1
ATOM 893 N N . CYS A 1 122 ? -5.736 -24.744 4.972 1.00 96.50 122 CYS A N 1
ATOM 894 C CA . CYS A 1 122 ? -6.906 -24.564 5.825 1.00 96.50 122 CYS A CA 1
ATOM 895 C C . CYS A 1 122 ? -7.981 -23.764 5.081 1.00 96.50 122 CYS A C 1
ATOM 897 O O . CYS A 1 122 ? -7.683 -23.048 4.127 1.00 96.50 122 CYS A O 1
ATOM 899 N N . GLY A 1 123 ? -9.230 -23.873 5.527 1.00 94.75 123 GLY A N 1
ATOM 900 C CA . GLY A 1 123 ? -10.311 -22.965 5.145 1.00 94.75 123 GLY A CA 1
ATOM 901 C C . GLY A 1 123 ? -10.724 -22.076 6.315 1.00 94.75 123 GLY A C 1
ATOM 902 O O . GLY A 1 123 ? -10.114 -22.117 7.383 1.00 94.75 123 GLY A O 1
ATOM 903 N N . TRP A 1 124 ? -11.807 -21.323 6.141 1.00 95.19 124 TRP A N 1
ATOM 904 C CA . TRP A 1 124 ? -12.453 -20.576 7.223 1.00 95.19 124 TRP A CA 1
ATOM 905 C C . TRP A 1 124 ? -13.543 -21.427 7.881 1.00 95.19 124 TRP A C 1
ATOM 907 O O . TRP A 1 124 ? -14.408 -21.966 7.194 1.00 95.19 124 TRP A O 1
ATOM 917 N N . ALA A 1 125 ? -13.491 -21.563 9.207 1.00 94.44 125 ALA A N 1
ATOM 918 C CA . ALA A 1 125 ? -14.516 -22.227 10.019 1.00 94.44 125 ALA A CA 1
ATOM 919 C C . ALA A 1 125 ? -15.487 -21.231 10.679 1.00 94.44 125 ALA A C 1
ATOM 921 O O . ALA A 1 125 ? -16.549 -21.626 11.156 1.00 94.44 125 ALA A O 1
ATOM 922 N N . GLY A 1 126 ? -15.127 -19.948 10.695 1.00 90.06 126 GLY A N 1
ATOM 923 C CA . GLY A 1 126 ? -15.923 -18.836 11.204 1.00 90.06 126 GLY A CA 1
ATOM 924 C C . GLY A 1 126 ? -15.412 -17.508 10.645 1.00 90.06 126 GLY A C 1
ATOM 925 O O . GLY A 1 126 ? -14.611 -17.501 9.712 1.00 90.06 126 GLY A O 1
ATOM 926 N N . GLU A 1 127 ? -15.865 -16.395 11.223 1.00 89.12 127 GLU A N 1
ATOM 927 C CA . GLU A 1 127 ? -15.511 -15.035 10.779 1.00 89.12 127 GLU A CA 1
ATOM 928 C C . GLU A 1 127 ? -14.007 -14.737 10.895 1.00 89.12 127 GLU A C 1
ATOM 930 O O . GLU A 1 127 ? -13.421 -14.063 10.052 1.00 89.12 127 GLU A O 1
ATOM 935 N N . ASP A 1 128 ? -13.372 -15.292 11.920 1.00 92.25 128 ASP A N 1
ATOM 936 C CA . ASP A 1 128 ? -12.003 -14.996 12.327 1.00 92.25 128 ASP A CA 1
ATOM 937 C C . ASP A 1 128 ? -11.243 -16.253 12.790 1.00 92.25 128 ASP A C 1
ATOM 939 O O . ASP A 1 128 ? -10.227 -16.163 13.475 1.00 92.25 128 ASP A O 1
ATOM 943 N N . GLN A 1 129 ? -11.708 -17.454 12.427 1.00 94.94 129 GLN A N 1
ATOM 944 C CA . GLN A 1 129 ? -11.042 -18.712 12.782 1.00 94.94 129 GLN A CA 1
ATOM 945 C C . GLN A 1 129 ? -10.921 -19.654 11.586 1.00 94.94 129 GLN A C 1
ATOM 947 O O . GLN A 1 129 ? -11.897 -19.902 10.873 1.00 94.94 129 GLN A O 1
ATOM 952 N N . CYS A 1 130 ? -9.727 -20.214 11.381 1.00 96.31 130 CYS A N 1
ATOM 953 C CA . CYS A 1 130 ? -9.492 -21.204 10.337 1.00 96.31 130 CYS A CA 1
ATOM 954 C C . CYS A 1 130 ? -9.895 -22.617 10.784 1.00 96.31 130 CYS A C 1
ATOM 956 O O . CYS A 1 130 ? -10.004 -22.912 11.974 1.00 96.31 130 CYS A O 1
ATOM 958 N N . THR A 1 131 ? -10.092 -23.521 9.825 1.00 96.06 131 THR A N 1
ATOM 959 C CA . THR A 1 131 ? -10.496 -24.912 10.082 1.00 96.06 131 THR A CA 1
ATOM 960 C C . THR A 1 131 ? -9.479 -25.699 10.900 1.00 96.06 131 THR A C 1
ATOM 962 O O . THR A 1 131 ? -9.876 -26.577 11.660 1.00 96.06 131 THR A O 1
ATOM 965 N N . THR A 1 132 ? -8.186 -25.392 10.769 1.00 96.44 132 THR A N 1
ATOM 966 C CA . THR A 1 132 ? -7.123 -26.068 11.527 1.00 96.44 132 THR A CA 1
ATOM 967 C C . THR A 1 132 ? -7.202 -25.695 13.002 1.00 96.44 132 THR A C 1
ATOM 969 O O . THR A 1 132 ? -7.388 -26.571 13.842 1.00 96.44 132 THR A O 1
ATOM 972 N N . CYS A 1 133 ? -7.191 -24.399 13.320 1.00 95.75 133 CYS A N 1
ATOM 973 C CA . CYS A 1 133 ? -7.302 -23.938 14.702 1.00 95.75 133 CYS A CA 1
ATOM 974 C C . CYS A 1 133 ? -8.670 -24.259 15.313 1.00 95.75 133 CYS A C 1
ATOM 976 O O . CYS A 1 133 ? -8.752 -24.577 16.493 1.00 95.75 133 CYS A O 1
ATOM 978 N N . ALA A 1 134 ? -9.751 -24.245 14.526 1.00 95.25 134 ALA A N 1
ATOM 979 C CA . ALA A 1 134 ? -11.059 -24.686 15.006 1.00 95.25 134 ALA A CA 1
ATOM 980 C C . ALA A 1 134 ? -11.057 -26.169 15.420 1.00 95.25 134 ALA A C 1
ATOM 982 O O . ALA A 1 134 ? -11.682 -26.520 16.418 1.00 95.25 134 ALA A O 1
ATOM 983 N N . ALA A 1 135 ? -10.346 -27.035 14.689 1.00 93.44 135 ALA A N 1
ATOM 984 C CA . ALA A 1 135 ? -10.210 -28.447 15.042 1.00 93.44 135 ALA A CA 1
ATOM 985 C C . ALA A 1 135 ? -9.320 -28.657 16.279 1.00 93.44 135 ALA A C 1
ATOM 987 O O . ALA A 1 135 ? -9.645 -29.486 17.126 1.00 93.44 135 ALA A O 1
ATOM 988 N N 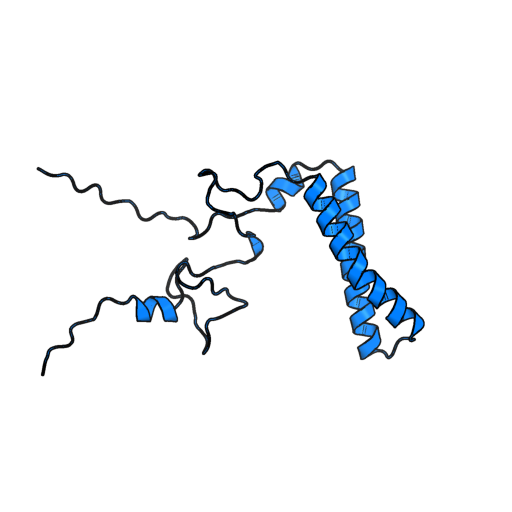. GLU A 1 136 ? -8.230 -27.897 16.407 1.00 91.75 136 GLU A N 1
ATOM 989 C CA . GLU A 1 136 ? -7.324 -27.950 17.566 1.00 91.75 136 GLU A CA 1
ATOM 990 C C . GLU A 1 136 ? -7.987 -27.447 18.853 1.00 91.75 136 GLU A C 1
ATOM 992 O O . GLU A 1 136 ? -7.785 -28.017 19.923 1.00 91.75 136 GLU A O 1
ATOM 997 N N . ASN A 1 137 ? -8.816 -26.410 18.735 1.00 87.06 137 ASN A N 1
ATOM 998 C CA . ASN A 1 137 ? -9.543 -25.804 19.847 1.00 87.06 137 ASN A CA 1
ATOM 999 C C . ASN A 1 137 ? -10.909 -26.453 20.103 1.00 87.06 137 ASN A C 1
ATOM 1001 O O . ASN A 1 137 ? -11.635 -26.021 21.004 1.00 87.06 137 ASN A O 1
ATOM 1005 N N . ALA A 1 138 ? -11.292 -27.465 19.318 1.00 78.88 138 ALA A N 1
ATOM 1006 C CA . ALA A 1 138 ? -12.545 -28.164 19.536 1.00 78.88 138 ALA A CA 1
ATOM 1007 C C . ALA A 1 138 ? -12.522 -28.793 20.940 1.00 78.88 138 ALA A C 1
ATOM 1009 O O . ALA A 1 138 ? -11.572 -29.509 21.277 1.00 78.88 138 ALA A O 1
ATOM 1010 N N . PRO A 1 139 ? -13.550 -28.562 21.779 1.00 65.88 139 PRO A N 1
ATOM 1011 C CA . PRO A 1 139 ? -13.640 -29.252 23.055 1.00 65.88 139 PRO A CA 1
ATOM 1012 C C . PRO A 1 139 ? -13.588 -30.750 22.774 1.00 65.88 139 PRO A C 1
ATOM 1014 O O . PRO A 1 139 ? -14.250 -31.216 21.845 1.00 65.88 139 PRO A O 1
ATOM 1017 N N . ALA A 1 140 ? -12.783 -31.488 23.544 1.00 59.16 140 ALA A N 1
ATOM 1018 C CA . ALA A 1 140 ? -12.628 -32.926 23.383 1.00 59.16 140 ALA A CA 1
ATOM 1019 C C . ALA A 1 140 ? -14.013 -33.585 23.446 1.00 59.16 140 ALA A C 1
ATOM 1021 O O . ALA A 1 140 ? -14.559 -33.818 24.525 1.00 59.16 140 ALA A O 1
ATOM 1022 N N . ALA A 1 141 ? -14.612 -33.837 22.283 1.00 53.00 141 ALA A N 1
ATOM 1023 C CA . ALA A 1 141 ? -15.883 -34.519 22.194 1.00 53.00 141 ALA A CA 1
ATOM 1024 C C . ALA A 1 141 ? -15.636 -35.920 22.745 1.00 53.00 141 ALA A C 1
ATOM 1026 O O . ALA A 1 141 ? -14.864 -36.677 22.159 1.00 53.00 141 ALA A O 1
ATOM 1027 N N . GLY A 1 142 ? -16.215 -36.183 23.921 1.00 50.53 142 GLY A N 1
ATOM 1028 C CA . GLY A 1 142 ? -16.096 -37.393 24.726 1.00 50.53 142 GLY A CA 1
ATOM 1029 C C . GLY A 1 142 ? -15.309 -38.528 24.081 1.00 50.53 142 GLY A C 1
ATOM 1030 O O . GLY A 1 142 ? -15.876 -39.350 23.362 1.00 50.53 142 GLY A O 1
ATOM 1031 N N . ARG A 1 143 ? -14.020 -38.641 24.426 1.00 46.09 143 ARG A N 1
ATOM 1032 C CA . ARG A 1 143 ? -13.417 -39.970 24.520 1.00 46.09 143 ARG A CA 1
ATOM 1033 C C . ARG A 1 143 ? -14.184 -40.679 25.628 1.00 46.09 143 ARG A C 1
ATOM 1035 O O . ARG A 1 143 ? -13.885 -40.495 26.802 1.00 46.09 143 ARG A O 1
ATOM 1042 N N . ALA A 1 144 ? -15.219 -41.423 25.249 1.00 50.41 144 ALA A N 1
ATOM 1043 C CA . ALA A 1 144 ? -15.660 -42.533 26.066 1.00 50.41 144 ALA A CA 1
ATOM 1044 C C . ALA A 1 144 ? -14.426 -43.424 26.222 1.00 50.41 144 ALA A C 1
ATOM 1046 O O . ALA A 1 144 ? -13.941 -43.991 25.242 1.00 50.41 144 ALA A O 1
ATOM 1047 N N . GLU A 1 145 ? -13.853 -43.419 27.422 1.00 44.06 145 GLU A N 1
ATOM 1048 C CA . GLU A 1 145 ? -12.862 -44.403 27.828 1.00 44.06 145 GLU A CA 1
ATOM 1049 C C . GLU A 1 145 ? -13.503 -45.780 27.602 1.00 44.06 145 GLU A C 1
ATOM 1051 O O . GLU A 1 145 ? -14.525 -46.101 28.213 1.00 44.06 145 GLU A O 1
ATOM 1056 N N . LEU A 1 146 ? -12.969 -46.524 26.631 1.00 43.31 146 LEU A N 1
ATOM 1057 C CA . LEU A 1 146 ? -13.224 -47.952 26.466 1.00 43.31 146 LEU A CA 1
ATOM 1058 C C . LEU A 1 146 ? -12.253 -48.727 27.354 1.00 43.31 146 LEU A C 1
ATOM 1060 O O . LEU A 1 146 ? -11.057 -48.353 27.355 1.00 43.31 146 LEU A O 1
#

Radius of gyration: 22.79 Å; chains: 1; bounding box: 48×66×67 Å

Foldseek 3Di:
DDDDPPPDDPPDALAAAQEVVVLVVPDDPVLNVQLVVLVVVLVVLVVQCVCCVVVVDDPVSNVVSVVSNVPSVVSNVVSCVVSQDVCSQPDPVRPGGHDHPVQAAAASPPRAGPVGADVVGWDDPDRRHTPVVCVVPPDPPDPPPD

Secondary structure (DSSP, 8-state):
------PPP--S-SS-EE-HHHHHHHS-HHHHHHHHHHHHHHHHHHHHHHHHHHH---HHHHHHHHHHHHHHHHHHHHHHHHHSPTTTTB-TTSSSBPEEGGG--B-TTT--BSSSPPTT---BSSSS-BHHHHHHTS--------

pLDDT: mean 88.48, std 17.13, range [38.25, 98.81]

Sequence (146 aa):
MTTETQAAAATGPAFPRFDGADVWVTLTNEEKAEIGAIAVELVVTRRLWQRVYEDGLSDIIQRATGAALQLLPHLLDQAVSDVLPDGALEAEDGVTPRVPSLLGGICRDCGCTQEDACPGGCGWAGEDQCTTCAAENAPAAGRAEL